Protein AF-A0A6J7J2Y5-F1 (afdb_monomer_lite)

Foldseek 3Di:
DFWDWDDWDDPDQQFIWTATPVRAIEGQGHPPPVVLLVVLVVVVSVCVVVVVDDDASYWYSSPVVDIDGD

pLDDT: mean 96.64, std 3.06, range [75.88, 98.62]

Organism: NCBI:txid449393

InterPro domains:
  IPR005548 Cell division protein FtsQ/DivIB, C-terminal [PF03799] (4-60)

Sequence (70 aa):
MLPQVTEVVATGADDVTLTLTDGTSVLWGSAADAARKGQVLAAVLDQLAAGTLDPATQIDVSSPEEVVLR

Secondary structure (DSSP, 8-state):
-PPPEEEEEEEETTEEEEEETTS-EEE--SSTTHHHHHHHHHHHHHHHHTTSS---SEEE-SSTTS-EE-

Radius of gyration: 11.29 Å; chains: 1; bounding box: 27×20×25 Å

Structure (mmCIF, N/CA/C/O backbone):
data_AF-A0A6J7J2Y5-F1
#
_entry.id   AF-A0A6J7J2Y5-F1
#
loop_
_atom_site.group_PDB
_atom_site.id
_atom_site.type_symbol
_atom_site.label_atom_id
_atom_site.label_alt_id
_atom_site.label_comp_id
_atom_site.label_asym_id
_atom_site.label_entity_id
_atom_site.label_seq_id
_atom_site.pdbx_PDB_ins_code
_atom_site.Cartn_x
_atom_site.Cartn_y
_atom_site.Cartn_z
_atom_site.occupancy
_atom_site.B_iso_or_equiv
_atom_site.auth_seq_id
_atom_site.auth_comp_id
_atom_site.auth_asym_id
_atom_site.auth_atom_id
_atom_site.pdbx_PDB_model_num
ATOM 1 N N . MET A 1 1 ? -13.730 -3.345 1.843 1.00 75.88 1 MET A N 1
ATOM 2 C CA . MET A 1 1 ? -13.217 -2.856 0.543 1.00 75.88 1 MET A CA 1
ATOM 3 C C . MET A 1 1 ? -11.861 -2.253 0.832 1.00 75.88 1 MET A C 1
ATOM 5 O O . MET A 1 1 ? -11.804 -1.422 1.729 1.00 75.88 1 MET A O 1
ATOM 9 N N . LEU A 1 2 ? -10.804 -2.706 0.158 1.00 87.81 2 LEU A N 1
ATOM 10 C CA . LEU A 1 2 ? -9.469 -2.129 0.333 1.00 87.81 2 LEU A CA 1
ATOM 11 C C . LEU A 1 2 ? -9.415 -0.714 -0.270 1.00 87.81 2 LEU A C 1
ATOM 13 O O . LEU A 1 2 ? -10.111 -0.469 -1.264 1.00 87.81 2 LEU A O 1
ATOM 17 N N . PRO A 1 3 ? -8.620 0.206 0.303 1.00 92.00 3 PRO A N 1
ATOM 18 C CA . PRO A 1 3 ? -8.409 1.519 -0.291 1.00 92.00 3 PRO A CA 1
ATOM 19 C C . PRO A 1 3 ? -7.710 1.394 -1.655 1.00 92.00 3 PRO A C 1
ATOM 21 O O . PRO A 1 3 ? -6.926 0.473 -1.892 1.00 92.00 3 PRO A O 1
ATOM 24 N N . GLN A 1 4 ? -8.031 2.306 -2.575 1.00 95.62 4 GLN A N 1
ATOM 25 C CA . GLN A 1 4 ? -7.491 2.309 -3.940 1.00 95.62 4 GLN A CA 1
ATOM 26 C C . GLN A 1 4 ? -6.364 3.330 -4.078 1.00 95.62 4 GLN A C 1
ATOM 28 O O . GLN A 1 4 ? -6.316 4.301 -3.333 1.00 95.62 4 GLN A O 1
ATOM 33 N N . VAL A 1 5 ? -5.473 3.131 -5.048 1.00 97.38 5 VAL A N 1
ATOM 34 C CA . VAL A 1 5 ? -4.425 4.109 -5.370 1.00 97.38 5 VAL A CA 1
ATOM 35 C C . VAL A 1 5 ? -5.048 5.317 -6.073 1.00 97.38 5 VAL A C 1
ATOM 37 O O . VAL A 1 5 ? -5.798 5.153 -7.035 1.00 97.38 5 VAL A O 1
ATOM 40 N N . THR A 1 6 ? -4.724 6.520 -5.606 1.00 98.25 6 THR A N 1
ATOM 41 C CA . THR A 1 6 ? -5.165 7.802 -6.183 1.00 98.25 6 THR A CA 1
ATOM 42 C C . THR A 1 6 ? -4.028 8.577 -6.834 1.00 98.25 6 THR A C 1
ATOM 44 O O . THR A 1 6 ? -4.267 9.296 -7.803 1.00 98.25 6 THR A O 1
ATOM 47 N N . GLU A 1 7 ? -2.800 8.410 -6.345 1.00 98.25 7 GLU A N 1
ATOM 48 C CA . GLU A 1 7 ? -1.610 9.072 -6.873 1.00 98.25 7 GLU A CA 1
ATOM 49 C C . GLU A 1 7 ? -0.417 8.114 -6.884 1.00 98.25 7 GLU A C 1
ATOM 51 O O . GLU A 1 7 ? -0.283 7.247 -6.017 1.00 98.25 7 GLU A O 1
ATOM 56 N N . VAL A 1 8 ? 0.447 8.285 -7.885 1.00 97.69 8 VAL A N 1
ATOM 57 C CA . VAL A 1 8 ? 1.740 7.611 -7.991 1.00 97.69 8 VAL A CA 1
ATOM 58 C C . VAL A 1 8 ? 2.787 8.664 -8.324 1.00 97.69 8 VAL A C 1
ATOM 60 O O . VAL A 1 8 ? 2.701 9.313 -9.368 1.00 97.69 8 VAL A O 1
ATOM 63 N N . VAL A 1 9 ? 3.785 8.805 -7.457 1.00 98.19 9 VAL A N 1
ATOM 64 C CA . VAL A 1 9 ? 4.939 9.683 -7.660 1.00 98.19 9 VAL A CA 1
ATOM 65 C C . VAL A 1 9 ? 6.177 8.816 -7.819 1.00 98.19 9 VAL A C 1
ATOM 67 O O . VAL A 1 9 ? 6.420 7.931 -7.003 1.00 98.19 9 VAL A O 1
ATOM 70 N N . ALA A 1 10 ? 6.964 9.081 -8.859 1.00 97.38 10 ALA A N 1
ATOM 71 C CA . ALA A 1 10 ? 8.264 8.455 -9.055 1.00 97.38 10 ALA A CA 1
ATOM 72 C C . ALA A 1 10 ? 9.321 9.535 -9.300 1.00 97.38 10 ALA A C 1
ATOM 74 O O . ALA A 1 10 ? 9.276 10.210 -10.332 1.00 97.38 10 ALA A O 1
ATOM 75 N N . THR A 1 11 ? 10.257 9.718 -8.364 1.00 96.31 11 THR A N 1
ATOM 76 C CA . THR A 1 11 ? 11.377 10.665 -8.552 1.00 96.31 11 THR A CA 1
ATOM 77 C C . THR A 1 11 ? 12.602 9.991 -9.182 1.00 96.31 11 THR A C 1
ATOM 79 O O . THR A 1 11 ? 13.452 10.659 -9.774 1.00 96.31 11 THR A O 1
ATOM 82 N N . GLY A 1 12 ? 12.650 8.656 -9.131 1.00 94.75 12 GLY A N 1
ATOM 83 C CA . GLY A 1 12 ? 13.654 7.802 -9.758 1.00 94.75 12 GLY A CA 1
ATOM 84 C C . GLY A 1 12 ? 13.174 6.351 -9.856 1.00 94.75 12 GLY A C 1
ATOM 85 O O . GLY A 1 12 ? 12.102 6.008 -9.367 1.00 94.75 12 GLY A O 1
ATOM 86 N N . ALA A 1 13 ? 13.969 5.482 -10.490 1.00 93.25 13 ALA A N 1
ATOM 87 C CA . ALA A 1 13 ? 13.602 4.075 -10.705 1.00 93.25 13 ALA A CA 1
ATOM 88 C C . ALA A 1 13 ? 13.431 3.269 -9.402 1.00 93.25 13 ALA A C 1
ATOM 90 O O . ALA A 1 13 ? 12.703 2.277 -9.392 1.00 93.25 13 ALA A O 1
ATOM 91 N N . ASP A 1 14 ? 14.082 3.718 -8.326 1.00 95.56 14 ASP A N 1
ATOM 92 C CA . ASP A 1 14 ? 14.060 3.087 -7.005 1.00 95.56 14 ASP A CA 1
ATOM 93 C C . ASP A 1 14 ? 13.233 3.868 -5.975 1.00 95.56 14 ASP A C 1
ATOM 95 O O . ASP A 1 14 ? 13.162 3.464 -4.818 1.00 95.56 14 ASP A O 1
ATOM 99 N N . ASP A 1 15 ? 12.600 4.969 -6.386 1.00 96.25 15 ASP A N 1
ATOM 100 C CA . ASP A 1 15 ? 11.785 5.817 -5.519 1.00 96.25 15 ASP A CA 1
ATOM 101 C C . ASP A 1 15 ? 10.404 6.017 -6.134 1.00 96.25 15 ASP A C 1
ATOM 103 O O . ASP A 1 15 ? 10.152 6.993 -6.847 1.00 96.25 15 ASP A O 1
ATOM 107 N N . VAL A 1 16 ? 9.529 5.044 -5.875 1.00 98.19 16 VAL A N 1
ATOM 108 C CA . VAL A 1 16 ? 8.098 5.117 -6.159 1.00 98.19 16 VAL A CA 1
ATOM 109 C C . VAL A 1 16 ? 7.342 5.210 -4.838 1.00 98.19 16 VAL A C 1
ATOM 111 O O . VAL A 1 16 ? 7.533 4.393 -3.933 1.00 98.19 16 VAL A O 1
ATOM 114 N N . THR A 1 17 ? 6.440 6.181 -4.755 1.00 98.25 17 THR A N 1
ATOM 115 C CA . THR A 1 17 ? 5.503 6.364 -3.647 1.00 98.25 17 THR A CA 1
ATOM 116 C C . THR A 1 17 ? 4.078 6.375 -4.189 1.00 98.25 17 THR A C 1
ATOM 118 O O . THR A 1 17 ? 3.803 6.983 -5.225 1.00 98.25 17 THR A O 1
ATOM 121 N N . LEU A 1 18 ? 3.167 5.696 -3.494 1.00 98.38 18 LEU A N 1
ATOM 122 C CA . LEU A 1 18 ? 1.739 5.676 -3.807 1.00 98.38 18 LEU A CA 1
ATOM 123 C C . LEU A 1 18 ? 0.970 6.441 -2.730 1.00 98.38 18 LEU A C 1
ATOM 125 O O . LEU A 1 18 ? 1.334 6.402 -1.553 1.00 98.38 18 LEU A O 1
ATOM 129 N N . THR A 1 19 ? -0.137 7.059 -3.115 1.00 98.50 19 THR A N 1
ATOM 130 C CA . THR A 1 19 ? -1.130 7.582 -2.173 1.00 98.50 19 THR A CA 1
ATOM 131 C C . THR A 1 19 ? -2.428 6.819 -2.355 1.00 98.50 19 THR A C 1
ATOM 133 O O . THR A 1 19 ? -2.861 6.573 -3.483 1.00 98.50 19 THR A O 1
ATOM 136 N N . LEU A 1 20 ? -3.029 6.409 -1.241 1.00 98.12 20 LEU A N 1
ATOM 137 C CA . LEU A 1 20 ? -4.296 5.694 -1.216 1.00 98.12 20 LEU A CA 1
ATOM 138 C C . LEU A 1 20 ? -5.477 6.655 -1.005 1.00 98.12 20 LEU A C 1
ATOM 140 O O . LEU A 1 20 ? -5.316 7.785 -0.548 1.00 98.12 20 LEU A O 1
ATOM 144 N N . THR A 1 21 ? -6.694 6.199 -1.310 1.00 97.31 21 THR A N 1
ATOM 145 C CA . THR A 1 21 ? -7.939 6.983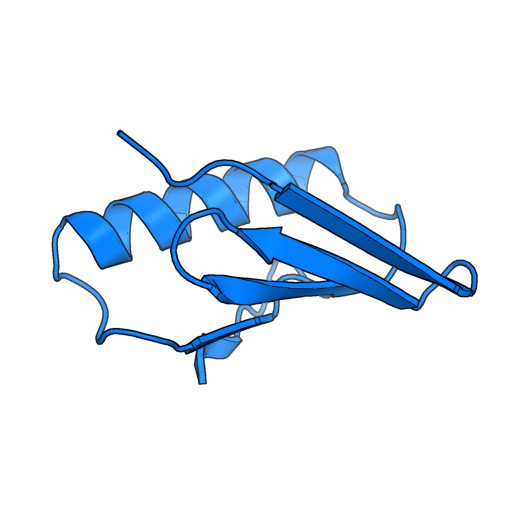 -1.189 1.00 97.31 21 THR A CA 1
ATOM 146 C C . THR A 1 21 ? -8.216 7.521 0.213 1.00 97.31 21 THR A C 1
ATOM 148 O O . THR A 1 21 ? -8.942 8.501 0.349 1.00 97.31 21 THR A O 1
ATOM 151 N N . ASP A 1 22 ? -7.685 6.876 1.249 1.00 94.56 22 ASP A N 1
ATOM 152 C CA . ASP A 1 22 ? -7.828 7.286 2.650 1.00 94.56 22 ASP A CA 1
ATOM 153 C C . ASP A 1 22 ? -6.699 8.221 3.128 1.00 94.56 22 ASP A C 1
ATOM 155 O O . ASP A 1 22 ? -6.685 8.628 4.287 1.00 94.56 22 ASP A O 1
ATOM 159 N N . GLY A 1 23 ? -5.778 8.591 2.231 1.00 97.12 23 GLY A N 1
ATOM 160 C CA . GLY A 1 23 ? -4.623 9.439 2.517 1.00 97.12 23 GLY A CA 1
ATOM 161 C C . GLY A 1 23 ? -3.373 8.677 2.961 1.00 97.12 23 GLY A C 1
ATOM 162 O O . GLY A 1 23 ? -2.329 9.305 3.125 1.00 97.12 23 GLY A O 1
ATOM 163 N N . THR A 1 24 ? -3.437 7.350 3.116 1.00 97.94 24 THR A N 1
ATOM 164 C CA . THR A 1 24 ? -2.270 6.530 3.472 1.00 97.94 24 THR A CA 1
ATOM 165 C C . THR A 1 24 ? -1.198 6.622 2.389 1.00 97.94 24 THR A C 1
ATOM 167 O O . THR A 1 24 ? -1.482 6.473 1.197 1.00 97.94 24 THR A O 1
ATOM 170 N N . SER A 1 25 ? 0.049 6.838 2.802 1.00 98.38 25 SER A N 1
ATOM 171 C CA . SER A 1 25 ? 1.211 6.824 1.913 1.00 98.38 25 SER A CA 1
ATOM 172 C C . SER A 1 25 ? 1.840 5.432 1.881 1.00 98.38 25 SER A C 1
ATOM 174 O O . SER A 1 25 ? 2.062 4.823 2.925 1.00 98.38 25 SER A O 1
ATOM 176 N N . VAL A 1 26 ? 2.153 4.922 0.692 1.00 98.62 26 VAL A N 1
ATOM 177 C CA . VAL A 1 26 ? 2.855 3.647 0.519 1.00 98.62 26 VAL A CA 1
ATOM 178 C C . VAL A 1 26 ? 4.220 3.902 -0.103 1.00 98.62 26 VAL A C 1
ATOM 180 O O . VAL A 1 26 ? 4.294 4.338 -1.252 1.00 98.62 26 VAL A O 1
ATOM 183 N N . LEU A 1 27 ? 5.296 3.589 0.620 1.00 98.38 27 LEU A N 1
ATOM 184 C CA . LEU A 1 27 ? 6.639 3.570 0.049 1.00 98.38 27 LEU A CA 1
ATOM 185 C C . LEU A 1 27 ? 6.831 2.248 -0.699 1.00 98.38 27 LEU A C 1
ATOM 187 O O . LEU A 1 27 ? 6.905 1.178 -0.095 1.00 98.38 27 LEU A O 1
ATOM 191 N N . TRP A 1 28 ? 6.866 2.324 -2.027 1.00 98.38 28 TRP A N 1
ATOM 192 C CA . TRP A 1 28 ? 6.963 1.160 -2.908 1.00 98.38 28 TRP A CA 1
ATOM 193 C C . TRP A 1 28 ? 8.405 0.852 -3.320 1.00 98.38 28 TRP A C 1
ATOM 195 O O . TRP A 1 28 ? 8.766 -0.309 -3.538 1.00 98.38 28 TRP A O 1
ATOM 205 N N . GLY A 1 29 ? 9.243 1.884 -3.417 1.00 97.69 29 GLY A N 1
ATOM 206 C CA . GLY A 1 29 ? 10.620 1.758 -3.886 1.00 97.69 29 GLY A CA 1
ATOM 207 C C . GLY A 1 29 ? 10.677 1.370 -5.367 1.00 97.69 29 GLY A C 1
ATOM 208 O O . GLY A 1 29 ? 9.946 1.920 -6.184 1.00 97.69 29 GLY A O 1
ATOM 209 N N . SER A 1 30 ? 11.521 0.404 -5.730 1.00 97.12 30 SER A N 1
ATOM 210 C CA . SER A 1 30 ? 11.692 -0.015 -7.128 1.00 97.12 30 SER A CA 1
ATOM 211 C C . SER A 1 30 ? 10.601 -0.965 -7.646 1.00 97.12 30 SER A C 1
ATOM 213 O O . SER A 1 30 ? 9.824 -1.553 -6.887 1.00 97.12 30 SER A O 1
ATOM 215 N N . ALA A 1 31 ? 10.582 -1.183 -8.966 1.00 95.44 31 ALA A N 1
ATOM 216 C CA . ALA A 1 31 ? 9.705 -2.161 -9.622 1.00 95.44 31 ALA A CA 1
ATOM 217 C C . ALA A 1 31 ? 10.073 -3.635 -9.341 1.00 95.44 31 ALA A C 1
ATOM 219 O O . ALA A 1 31 ? 9.333 -4.536 -9.749 1.00 95.44 31 ALA A O 1
ATOM 220 N N . ALA A 1 32 ? 11.196 -3.897 -8.661 1.00 96.56 32 ALA A N 1
ATOM 221 C CA . ALA A 1 32 ? 11.564 -5.245 -8.246 1.00 96.56 32 ALA A CA 1
ATOM 222 C C . ALA A 1 32 ? 10.465 -5.848 -7.360 1.00 96.56 32 ALA A C 1
ATOM 224 O O . ALA A 1 32 ? 9.859 -5.156 -6.539 1.00 96.56 32 ALA A O 1
ATOM 225 N N . ASP A 1 33 ? 10.177 -7.131 -7.579 1.00 97.19 33 ASP A N 1
ATOM 226 C CA . ASP A 1 33 ? 9.202 -7.903 -6.805 1.00 97.19 33 ASP A CA 1
ATOM 227 C C . ASP A 1 33 ? 7.790 -7.299 -6.758 1.00 97.19 33 ASP A C 1
ATOM 229 O O . ASP A 1 33 ? 7.011 -7.601 -5.855 1.00 97.19 33 ASP A O 1
ATOM 233 N N . ALA A 1 34 ? 7.410 -6.489 -7.755 1.00 96.81 34 ALA A N 1
ATOM 234 C CA . ALA A 1 34 ? 6.143 -5.756 -7.767 1.00 96.81 34 ALA A CA 1
ATOM 235 C C . ALA A 1 34 ? 4.908 -6.639 -7.504 1.00 96.81 34 ALA A C 1
ATOM 237 O O . ALA A 1 34 ? 4.010 -6.258 -6.752 1.00 96.81 34 ALA A O 1
ATOM 238 N N . ALA A 1 35 ? 4.874 -7.849 -8.072 1.00 97.88 35 ALA A N 1
ATOM 239 C CA . ALA A 1 35 ? 3.792 -8.799 -7.821 1.00 97.88 35 ALA A CA 1
ATOM 240 C C . ALA A 1 35 ? 3.731 -9.229 -6.345 1.00 97.88 35 ALA A C 1
ATOM 242 O O . ALA A 1 35 ? 2.648 -9.310 -5.763 1.00 97.88 35 ALA A O 1
ATOM 243 N N . ARG A 1 36 ? 4.889 -9.473 -5.721 1.00 98.25 36 ARG A N 1
ATOM 244 C CA . ARG A 1 36 ? 4.983 -9.863 -4.314 1.00 98.25 36 ARG A CA 1
ATOM 245 C C . ARG A 1 36 ? 4.648 -8.692 -3.393 1.00 98.25 36 ARG A C 1
ATOM 247 O O . ARG A 1 36 ? 3.848 -8.875 -2.479 1.00 98.25 36 ARG A O 1
ATOM 254 N N . LYS A 1 37 ? 5.179 -7.499 -3.670 1.00 98.38 37 LYS A N 1
ATOM 255 C CA . LYS A 1 37 ? 4.841 -6.257 -2.957 1.00 98.38 37 LYS A CA 1
ATOM 256 C C . LYS A 1 37 ? 3.336 -5.999 -2.967 1.00 98.38 37 LYS A C 1
ATOM 258 O O . LYS A 1 37 ? 2.761 -5.716 -1.923 1.00 98.38 37 LYS A O 1
ATOM 263 N N . GLY A 1 38 ? 2.671 -6.200 -4.107 1.00 97.88 38 GLY A N 1
ATOM 264 C CA . GLY A 1 38 ? 1.219 -6.040 -4.224 1.00 97.88 38 GLY A CA 1
ATOM 265 C C . GLY A 1 38 ? 0.427 -7.013 -3.346 1.00 97.88 38 GLY A C 1
ATOM 266 O O . GLY A 1 38 ? -0.519 -6.609 -2.674 1.00 97.88 38 GLY A O 1
ATOM 267 N N . GLN A 1 39 ? 0.836 -8.285 -3.295 1.00 98.19 39 GLN A N 1
ATOM 268 C CA . GLN A 1 39 ? 0.216 -9.281 -2.410 1.00 98.19 39 GLN A CA 1
ATOM 269 C C . GLN A 1 39 ? 0.410 -8.938 -0.930 1.00 98.19 39 GLN A C 1
ATOM 271 O O . GLN A 1 39 ? -0.521 -9.070 -0.139 1.00 98.19 39 GLN A O 1
ATOM 276 N N . VAL A 1 40 ? 1.619 -8.510 -0.558 1.00 98.31 40 VAL A N 1
ATOM 277 C CA . VAL A 1 40 ? 1.952 -8.121 0.817 1.00 98.31 40 VAL A CA 1
ATOM 278 C C . VAL A 1 40 ? 1.159 -6.883 1.229 1.00 98.31 40 VAL A C 1
ATOM 280 O O . VAL A 1 40 ? 0.521 -6.903 2.277 1.00 98.31 40 VAL A O 1
ATOM 283 N N . LEU A 1 41 ? 1.114 -5.854 0.381 1.00 98.06 41 LEU A N 1
ATOM 284 C CA . LEU A 1 41 ? 0.327 -4.648 0.625 1.00 98.06 41 LEU A CA 1
ATOM 285 C C . LEU A 1 41 ? -1.159 -4.977 0.821 1.00 98.06 41 LEU A C 1
ATOM 287 O O . LEU A 1 41 ? -1.758 -4.505 1.781 1.00 98.06 41 LEU A O 1
ATOM 291 N N . ALA A 1 42 ? -1.746 -5.827 -0.029 1.00 97.81 42 ALA A N 1
ATOM 292 C CA . ALA A 1 42 ? -3.139 -6.247 0.130 1.00 97.81 42 ALA A CA 1
ATOM 293 C C . ALA A 1 42 ? -3.385 -6.929 1.489 1.00 97.81 42 ALA A C 1
ATOM 295 O O . ALA A 1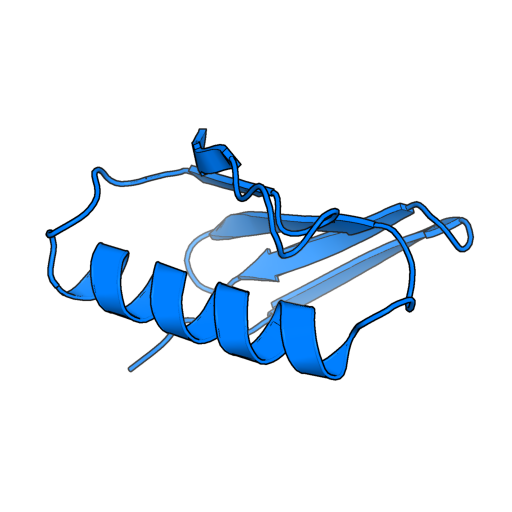 42 ? -4.319 -6.563 2.198 1.00 97.81 42 ALA A O 1
ATOM 296 N N . ALA A 1 43 ? -2.504 -7.851 1.894 1.00 97.88 43 ALA A N 1
ATOM 297 C CA . ALA A 1 43 ? -2.609 -8.543 3.178 1.00 97.88 43 ALA A CA 1
ATOM 298 C C . ALA A 1 43 ? -2.430 -7.609 4.392 1.00 97.88 43 ALA A C 1
ATOM 300 O O . ALA A 1 43 ? -3.035 -7.834 5.441 1.00 97.88 43 ALA A O 1
ATOM 301 N N . VAL A 1 44 ? -1.598 -6.571 4.278 1.00 97.75 44 VAL A N 1
ATOM 302 C CA . VAL A 1 44 ? -1.433 -5.540 5.318 1.00 97.75 44 VAL A CA 1
ATOM 303 C C . VAL A 1 44 ? -2.697 -4.691 5.432 1.00 97.75 44 VAL A C 1
ATOM 305 O O . VAL A 1 44 ? -3.196 -4.484 6.536 1.00 97.75 44 VAL A O 1
ATOM 308 N N . LEU A 1 45 ? -3.255 -4.244 4.305 1.00 97.31 45 LEU A N 1
ATOM 309 C CA . LEU A 1 45 ? -4.480 -3.446 4.297 1.00 97.31 45 LEU A CA 1
ATOM 310 C C . LEU A 1 45 ? -5.686 -4.236 4.831 1.00 97.31 45 LEU A C 1
ATOM 312 O O . LEU A 1 45 ? -6.505 -3.668 5.551 1.00 97.31 45 LEU A O 1
ATOM 316 N N . ASP A 1 46 ? -5.775 -5.540 4.548 1.00 97.50 46 ASP A N 1
ATOM 317 C CA . ASP A 1 46 ? -6.803 -6.414 5.130 1.00 97.50 46 ASP A CA 1
ATOM 318 C C . ASP A 1 46 ? -6.682 -6.492 6.662 1.00 97.50 46 ASP A C 1
ATOM 320 O O . ASP A 1 46 ? -7.685 -6.412 7.371 1.00 97.50 46 ASP A O 1
ATOM 324 N N . GLN A 1 47 ? -5.459 -6.597 7.189 1.00 97.06 47 GLN A N 1
ATOM 325 C CA . GLN A 1 47 ? -5.198 -6.619 8.632 1.00 97.06 47 GLN A CA 1
ATOM 326 C C . GLN A 1 47 ? -5.513 -5.279 9.315 1.00 97.06 47 GLN A C 1
ATOM 328 O O . GLN A 1 47 ? -6.116 -5.261 10.390 1.00 97.06 47 GLN A O 1
ATOM 333 N N . LEU A 1 48 ? -5.167 -4.154 8.681 1.00 96.19 48 LEU A N 1
ATOM 334 C CA . LEU A 1 48 ? -5.541 -2.816 9.151 1.00 96.19 48 LEU A CA 1
ATOM 335 C C . LEU A 1 48 ? -7.066 -2.646 9.172 1.00 96.19 48 LEU A C 1
ATOM 337 O O . LEU A 1 48 ? -7.630 -2.197 10.167 1.00 96.19 48 LEU A O 1
ATOM 341 N N . ALA A 1 49 ? -7.755 -3.076 8.111 1.00 94.31 49 ALA A N 1
ATOM 342 C CA . ALA A 1 49 ? -9.213 -3.025 8.032 1.00 94.31 49 ALA A CA 1
ATOM 343 C C . ALA A 1 49 ? -9.898 -3.931 9.071 1.00 94.31 49 ALA A C 1
ATOM 345 O O . ALA A 1 49 ? -10.977 -3.598 9.565 1.00 94.31 49 ALA A O 1
ATOM 346 N N . ALA A 1 50 ? -9.280 -5.064 9.415 1.00 96.31 50 ALA A N 1
ATOM 347 C CA . ALA A 1 50 ? -9.743 -5.965 10.466 1.00 96.31 50 ALA A CA 1
ATOM 348 C C . ALA A 1 50 ? -9.403 -5.478 11.889 1.00 96.31 50 ALA A C 1
ATOM 350 O O . ALA A 1 50 ? -9.872 -6.077 12.858 1.00 96.31 50 ALA A O 1
ATOM 351 N N . GLY A 1 51 ? -8.594 -4.422 12.029 1.00 96.25 51 GLY A N 1
ATOM 352 C CA . GLY A 1 51 ? -8.116 -3.918 13.317 1.00 96.25 51 GLY A CA 1
ATOM 353 C C . GLY A 1 51 ? -7.134 -4.859 14.021 1.00 96.25 51 GLY A C 1
ATOM 354 O O .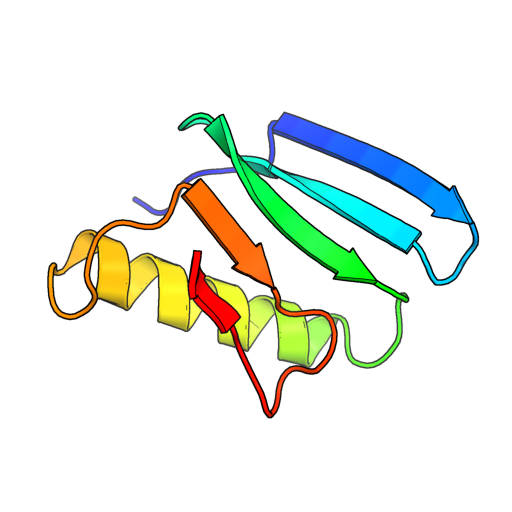 GLY A 1 51 ? -6.979 -4.781 15.237 1.00 96.25 51 GLY A O 1
ATOM 355 N N . THR A 1 52 ? -6.496 -5.778 13.288 1.00 97.44 52 THR A N 1
ATOM 356 C CA . THR A 1 52 ? -5.457 -6.664 13.842 1.00 97.44 52 THR A CA 1
ATOM 357 C C . THR A 1 52 ? -4.092 -5.985 13.904 1.00 97.44 52 THR A C 1
ATOM 359 O O . THR A 1 52 ? -3.209 -6.454 14.617 1.00 97.44 52 THR A O 1
ATOM 362 N N . LEU A 1 53 ? -3.919 -4.903 13.142 1.00 96.69 53 LEU A N 1
ATOM 363 C CA . LEU A 1 53 ? -2.782 -3.992 13.196 1.00 96.69 53 LEU A CA 1
ATOM 364 C C . LEU A 1 53 ? -3.276 -2.607 13.614 1.00 96.69 53 LEU A C 1
ATOM 366 O O . LEU A 1 53 ? -4.394 -2.217 13.265 1.00 96.69 53 LEU A O 1
ATOM 370 N N . ASP A 1 54 ? -2.429 -1.869 14.328 1.00 96.31 54 ASP A N 1
ATOM 371 C CA . ASP A 1 54 ? -2.707 -0.475 14.659 1.00 96.31 54 ASP A CA 1
ATOM 372 C C . ASP A 1 54 ? -2.769 0.378 13.379 1.00 96.31 54 ASP A C 1
ATOM 374 O O . ASP A 1 54 ? -2.006 0.124 12.441 1.00 96.31 54 ASP A O 1
ATOM 378 N N . PRO A 1 55 ? -3.650 1.396 13.317 1.00 94.38 55 PRO A N 1
ATOM 379 C CA . PRO A 1 55 ? -3.718 2.305 12.180 1.00 94.38 55 PRO A CA 1
ATOM 380 C C . PRO A 1 55 ? -2.360 2.945 11.878 1.00 94.38 55 PRO A C 1
ATOM 382 O O . PRO A 1 55 ? -1.689 3.438 12.782 1.00 94.38 55 PRO A O 1
ATOM 385 N N . ALA A 1 56 ? -1.998 2.990 10.598 1.00 96.31 56 ALA A N 1
ATOM 386 C CA . ALA A 1 56 ? -0.765 3.593 10.113 1.00 96.31 56 ALA A CA 1
ATOM 387 C C . ALA A 1 56 ? -1.080 4.609 9.016 1.00 96.31 56 ALA A C 1
ATOM 389 O O . ALA A 1 56 ? -1.982 4.403 8.204 1.00 96.31 56 ALA A O 1
ATOM 390 N N . THR A 1 57 ? -0.329 5.704 8.991 1.00 97.31 57 THR A N 1
ATOM 391 C CA . THR A 1 57 ? -0.425 6.722 7.933 1.00 97.31 57 THR A CA 1
ATOM 392 C C . THR A 1 57 ? 0.585 6.473 6.817 1.00 97.31 57 THR 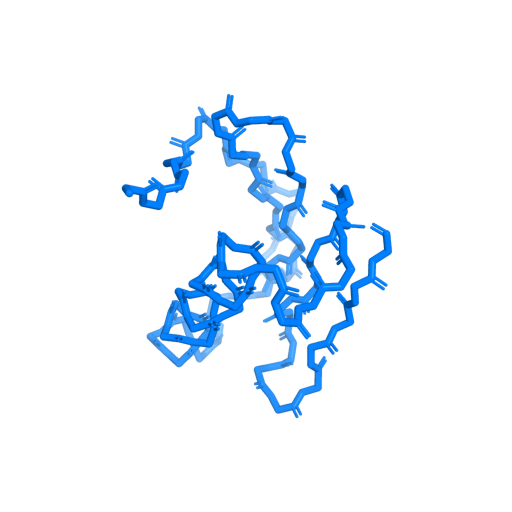A C 1
ATOM 394 O O . THR A 1 57 ? 0.420 6.985 5.707 1.00 97.31 57 THR A O 1
ATOM 397 N N . GLN A 1 58 ? 1.604 5.652 7.087 1.00 98.25 58 GLN A N 1
ATOM 398 C CA . GLN A 1 58 ? 2.578 5.202 6.109 1.00 98.25 58 GLN A CA 1
ATOM 399 C C . GLN A 1 58 ? 2.807 3.687 6.185 1.00 98.25 58 GLN A C 1
ATOM 401 O O . GLN A 1 58 ? 2.979 3.117 7.263 1.00 98.25 58 GLN A O 1
ATOM 406 N N . ILE A 1 59 ? 2.871 3.056 5.013 1.00 98.50 59 ILE A N 1
ATOM 407 C CA . ILE A 1 59 ? 3.196 1.641 4.830 1.00 98.50 59 ILE A CA 1
ATOM 408 C C . ILE A 1 59 ? 4.433 1.543 3.939 1.00 98.50 59 ILE A C 1
ATOM 410 O O . ILE A 1 59 ? 4.411 1.953 2.782 1.00 98.50 59 ILE A O 1
ATOM 414 N N . ASP A 1 60 ? 5.514 0.985 4.457 1.00 98.50 60 ASP A N 1
ATOM 415 C CA . ASP A 1 60 ? 6.720 0.699 3.691 1.00 98.50 60 ASP A CA 1
ATOM 416 C C . ASP A 1 60 ? 6.692 -0.752 3.215 1.00 98.50 60 ASP A C 1
ATOM 418 O O . ASP A 1 60 ? 6.733 -1.676 4.024 1.00 98.50 60 ASP A O 1
ATOM 422 N N . VAL A 1 61 ? 6.588 -0.945 1.902 1.00 98.25 61 VAL A N 1
ATOM 423 C CA . VAL A 1 61 ? 6.620 -2.259 1.241 1.00 98.25 61 VAL A CA 1
ATOM 424 C C . VAL A 1 61 ? 7.776 -2.336 0.237 1.00 98.25 61 VAL A C 1
ATOM 426 O O . VAL A 1 61 ? 7.787 -3.176 -0.665 1.00 98.25 61 VA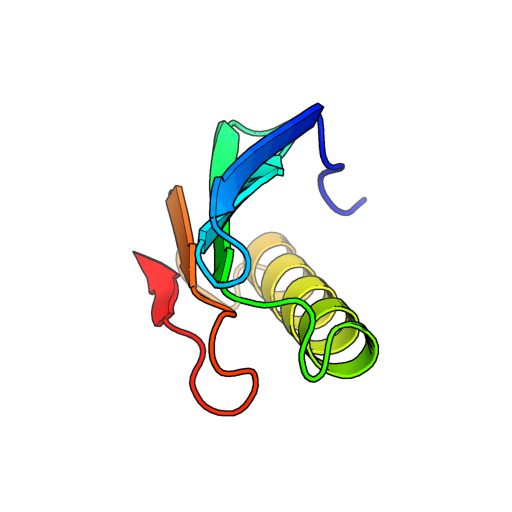L A O 1
ATOM 429 N N . SER A 1 62 ? 8.769 -1.450 0.377 1.00 97.62 62 SER A N 1
ATOM 430 C CA . SER A 1 62 ? 9.942 -1.410 -0.500 1.00 97.62 62 SER A CA 1
ATOM 431 C C . SER A 1 62 ? 10.739 -2.717 -0.474 1.00 97.62 62 SER A C 1
ATOM 433 O O . SER A 1 62 ? 11.260 -3.119 -1.518 1.00 97.62 62 SER A O 1
ATOM 435 N N . SER A 1 63 ? 10.727 -3.406 0.672 1.00 96.94 63 SER A N 1
ATOM 436 C CA . SER A 1 63 ? 11.244 -4.762 0.884 1.00 96.94 63 SER A CA 1
ATOM 437 C C . SER A 1 63 ? 10.091 -5.660 1.370 1.00 96.94 63 SER A C 1
ATOM 439 O O . SER A 1 63 ? 9.659 -5.531 2.515 1.00 96.94 63 SER A O 1
ATOM 441 N N . PRO A 1 64 ? 9.508 -6.529 0.521 1.00 94.25 64 PRO A N 1
ATOM 442 C CA . PRO A 1 64 ? 8.270 -7.250 0.845 1.00 94.25 64 PRO A CA 1
ATOM 443 C C . PRO A 1 64 ? 8.394 -8.276 1.989 1.00 94.25 64 PRO A C 1
ATOM 445 O O . PRO A 1 64 ? 7.380 -8.768 2.488 1.00 94.25 64 PRO A O 1
ATOM 448 N N . GLU A 1 65 ? 9.610 -8.630 2.385 1.00 96.00 65 GLU A N 1
ATOM 449 C CA . GLU A 1 65 ? 9.945 -9.450 3.550 1.00 96.00 65 GLU A CA 1
ATOM 450 C C . GLU A 1 65 ? 9.952 -8.670 4.875 1.00 96.00 65 GLU A C 1
ATOM 452 O O . GLU A 1 65 ? 9.808 -9.281 5.933 1.00 96.00 65 GLU A O 1
ATOM 457 N N . GLU A 1 66 ? 10.062 -7.340 4.824 1.00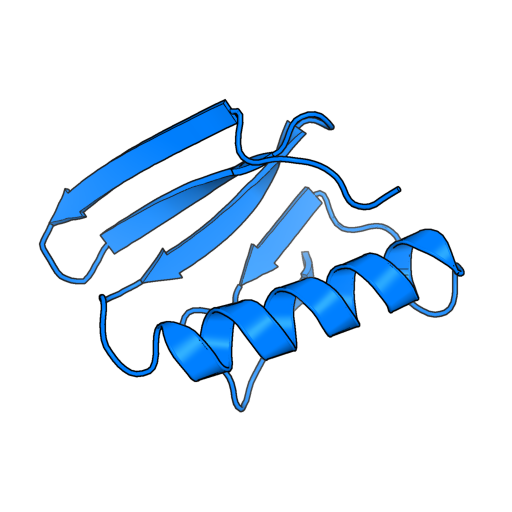 94.75 66 GLU A N 1
ATOM 458 C CA . GLU A 1 66 ? 10.209 -6.459 5.985 1.00 94.75 66 GLU A CA 1
ATOM 459 C C . GLU A 1 66 ? 9.313 -5.221 5.836 1.00 94.75 66 GLU A C 1
ATOM 461 O O . GLU A 1 66 ? 9.762 -4.117 5.533 1.00 94.75 66 GLU A O 1
ATOM 466 N N . VAL A 1 67 ? 8.009 -5.408 6.060 1.00 97.12 67 VAL A N 1
ATOM 467 C CA . VAL A 1 67 ? 7.045 -4.298 6.043 1.00 97.12 67 VAL A CA 1
ATOM 468 C C . VAL A 1 67 ? 7.183 -3.452 7.302 1.00 97.12 67 VAL A C 1
ATOM 470 O O . VAL A 1 67 ? 7.147 -3.980 8.416 1.00 97.12 67 VAL A O 1
ATOM 473 N N . VAL A 1 68 ? 7.245 -2.131 7.132 1.00 98.12 68 VAL A N 1
ATOM 474 C CA . VAL A 1 68 ? 7.253 -1.169 8.245 1.00 98.12 68 VAL A CA 1
ATOM 475 C C . VAL A 1 68 ? 5.997 -0.305 8.206 1.00 98.12 68 VAL A C 1
ATOM 477 O O . VAL A 1 68 ? 5.610 0.196 7.155 1.00 98.12 68 VAL A O 1
ATOM 480 N N . LEU A 1 69 ? 5.374 -0.107 9.367 1.00 98.00 69 LEU A N 1
ATOM 481 C CA . LEU A 1 69 ? 4.183 0.727 9.545 1.00 98.00 69 LEU A CA 1
ATOM 482 C C . LEU A 1 69 ? 4.535 1.932 10.420 1.00 98.00 69 LEU A C 1
ATOM 484 O O . LEU A 1 69 ? 5.251 1.768 11.413 1.00 98.00 69 LEU A O 1
ATOM 488 N N . ARG A 1 70 ? 4.070 3.127 10.042 1.00 97.06 70 ARG A N 1
ATOM 489 C CA . ARG A 1 70 ? 4.309 4.379 10.779 1.00 97.06 70 ARG A CA 1
ATOM 490 C C . ARG A 1 70 ? 3.061 5.252 10.872 1.00 97.06 70 ARG A C 1
ATOM 492 O O . ARG A 1 70 ? 2.277 5.313 9.893 1.00 97.06 70 ARG A O 1
#